Protein AF-A0A705SQK3-F1 (afdb_monomer)

Mean predicted aligned error: 8.46 Å

Nearest PDB structures (foldseek):
  5xar-assembly2_D  TM=9.536E-01  e=1.729E-09  Klebsiella pneumoniae
  5xar-assembly1_B  TM=9.898E-01  e=3.604E-09  Klebsiella pneumoniae
  5xas-assembly1_B  TM=9.940E-01  e=7.065E-09  Klebsiella pneumoniae
  5xar-assembly1_A  TM=9.905E-01  e=6.646E-09  Klebsiella pneumoniae
  5a1s-assembly2_B  TM=9.792E-01  e=5.531E-09  Salmonella enterica

Sequence (94 aa):
MTNMTQASATEKKGASDLLRFKIFGMPLPLYAFALITLLLSHFYNAIPTDLVGGFALMFVMGAIFGEIGKRLPIFNKYIGGAPVMIFLVAAYFV

Structure (mmCIF, N/CA/C/O backbone):
data_AF-A0A705SQK3-F1
#
_entry.id   AF-A0A705SQK3-F1
#
loop_
_atom_site.group_PDB
_atom_site.id
_atom_site.type_symbol
_atom_site.label_atom_id
_atom_site.label_alt_id
_atom_site.label_comp_id
_atom_site.label_asym_id
_atom_site.label_entity_id
_atom_site.label_seq_id
_atom_site.pdbx_PDB_ins_code
_atom_site.Cartn_x
_atom_site.Cartn_y
_atom_site.Cartn_z
_atom_site.occupancy
_atom_site.B_iso_or_equiv
_atom_site.auth_seq_id
_atom_site.auth_comp_id
_atom_site.auth_asym_id
_atom_site.auth_atom_id
_atom_site.pdbx_PDB_model_num
ATOM 1 N N . MET A 1 1 ? -39.281 -44.790 -10.108 1.00 41.53 1 MET A N 1
ATOM 2 C CA . MET A 1 1 ? -38.039 -44.488 -10.845 1.00 41.53 1 MET A CA 1
ATOM 3 C C . MET A 1 1 ? -37.417 -43.264 -10.207 1.00 41.53 1 MET A C 1
ATOM 5 O O . MET A 1 1 ? -38.015 -42.198 -10.200 1.00 41.53 1 MET A O 1
ATOM 9 N N . THR A 1 2 ? -36.296 -43.498 -9.542 1.00 60.88 2 THR A N 1
ATOM 10 C CA . THR A 1 2 ? -35.404 -42.524 -8.916 1.00 60.88 2 THR A CA 1
ATOM 11 C C . THR A 1 2 ? -34.948 -41.477 -9.924 1.00 60.88 2 THR A C 1
ATOM 13 O O . THR A 1 2 ? -34.381 -41.862 -10.938 1.00 60.88 2 THR A O 1
ATOM 16 N N . ASN A 1 3 ? -35.093 -40.190 -9.613 1.00 52.69 3 ASN A N 1
ATOM 17 C CA . ASN A 1 3 ? -34.175 -39.191 -10.147 1.00 52.69 3 ASN A CA 1
ATOM 18 C C . ASN A 1 3 ? -33.553 -38.428 -8.986 1.00 52.69 3 ASN A C 1
ATOM 20 O O . ASN A 1 3 ? -34.135 -37.535 -8.375 1.00 52.69 3 ASN A O 1
ATOM 24 N N . MET A 1 4 ? -32.347 -38.895 -8.677 1.00 60.56 4 MET A N 1
ATOM 25 C CA . MET A 1 4 ? -31.323 -38.187 -7.942 1.00 60.56 4 MET A CA 1
ATOM 26 C C . MET A 1 4 ? -31.048 -36.863 -8.655 1.00 60.56 4 MET A C 1
ATOM 28 O O . 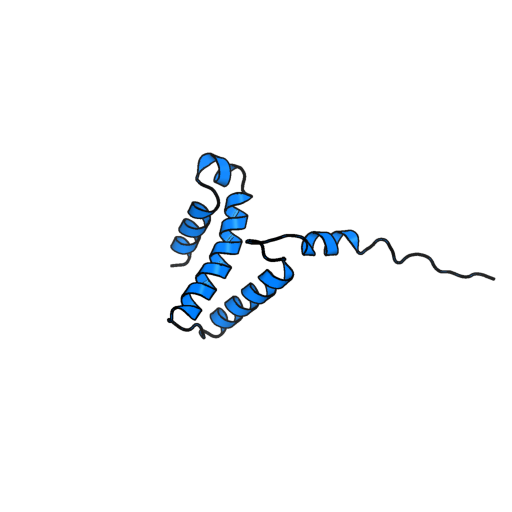MET A 1 4 ? -30.566 -36.849 -9.784 1.00 60.56 4 MET A O 1
ATOM 32 N N . THR A 1 5 ? -31.306 -35.745 -7.990 1.00 59.91 5 THR A N 1
ATOM 33 C CA . THR A 1 5 ? -30.542 -34.513 -8.225 1.00 59.91 5 THR A CA 1
ATOM 34 C C . THR A 1 5 ? -30.474 -33.745 -6.911 1.00 59.91 5 THR A C 1
ATOM 36 O O . THR A 1 5 ? -31.042 -32.671 -6.739 1.00 59.91 5 THR A O 1
ATOM 39 N N . GLN A 1 6 ? -29.822 -34.365 -5.926 1.00 55.78 6 GLN A N 1
ATOM 40 C CA . GLN A 1 6 ? -29.334 -33.638 -4.766 1.00 55.78 6 GLN A CA 1
ATOM 41 C C . GLN A 1 6 ? -28.134 -32.771 -5.166 1.00 55.78 6 GLN A C 1
ATOM 43 O O . GLN A 1 6 ? -27.275 -33.190 -5.934 1.00 55.78 6 GLN A O 1
ATOM 48 N N . ALA A 1 7 ? -28.085 -31.606 -4.521 1.00 53.09 7 ALA A N 1
ATOM 49 C CA . ALA A 1 7 ? -26.878 -30.970 -4.002 1.00 53.09 7 ALA A CA 1
ATOM 50 C C . ALA A 1 7 ? -25.852 -30.423 -5.011 1.00 53.09 7 ALA A C 1
ATOM 52 O O . ALA A 1 7 ? -24.818 -31.022 -5.269 1.00 53.09 7 ALA A O 1
ATOM 53 N N . SER A 1 8 ? -26.061 -29.176 -5.446 1.00 47.62 8 SER A N 1
ATOM 54 C CA . SER A 1 8 ? -24.951 -28.288 -5.835 1.00 47.62 8 SER A CA 1
ATOM 55 C C . SER A 1 8 ? -25.313 -26.807 -5.629 1.00 47.62 8 SER A C 1
ATOM 57 O O . SER A 1 8 ? -25.270 -26.005 -6.561 1.00 47.62 8 SER A O 1
ATOM 59 N N . ALA A 1 9 ? -25.709 -26.416 -4.414 1.00 54.75 9 ALA A N 1
ATOM 60 C CA . ALA A 1 9 ? -25.988 -25.006 -4.096 1.00 54.75 9 ALA A CA 1
ATOM 61 C C . ALA A 1 9 ? -25.312 -24.485 -2.813 1.00 54.75 9 ALA A C 1
ATOM 63 O O . ALA A 1 9 ? -25.462 -23.308 -2.494 1.00 54.75 9 ALA A O 1
ATOM 64 N N . THR A 1 10 ? -24.534 -25.304 -2.094 1.00 52.38 10 THR A N 1
ATOM 65 C CA . THR A 1 10 ? -24.083 -24.943 -0.733 1.00 52.38 10 THR A CA 1
ATOM 66 C C . THR A 1 10 ? -22.589 -24.594 -0.615 1.00 52.38 10 THR A C 1
ATOM 68 O O . THR A 1 10 ? -22.200 -23.983 0.372 1.00 52.38 10 THR A O 1
ATOM 71 N N . GLU A 1 11 ? -21.741 -24.836 -1.622 1.00 53.25 11 GLU A N 1
ATOM 72 C CA . GLU A 1 11 ? -20.284 -24.600 -1.481 1.00 53.25 11 GLU A CA 1
ATOM 73 C C . GLU A 1 11 ? -19.775 -23.195 -1.871 1.00 53.25 11 GLU A C 1
ATOM 75 O O . GLU A 1 11 ? -18.664 -22.816 -1.512 1.00 53.25 11 GLU A O 1
ATOM 80 N N . LYS A 1 12 ? -20.559 -22.358 -2.567 1.00 52.91 12 LYS A N 1
ATOM 81 C CA . LYS A 1 12 ? -20.030 -21.106 -3.159 1.00 52.91 12 LYS A CA 1
ATOM 82 C C . LYS A 1 12 ? -20.035 -19.859 -2.268 1.00 52.91 12 LYS A C 1
ATOM 84 O O . LYS A 1 12 ? -19.534 -18.833 -2.713 1.00 52.91 12 LYS A O 1
ATOM 89 N N . LYS A 1 13 ? -20.561 -19.905 -1.039 1.00 54.44 13 LYS A N 1
ATOM 90 C CA . LYS A 1 13 ? -20.747 -18.691 -0.213 1.00 54.44 13 LYS A CA 1
ATOM 91 C C . LYS A 1 13 ? -19.426 -18.099 0.312 1.00 54.44 13 LYS A C 1
ATOM 93 O O . LYS A 1 13 ? -19.245 -16.887 0.280 1.00 54.44 13 LYS A O 1
ATOM 98 N N . GLY A 1 14 ? -18.481 -18.948 0.727 1.00 60.69 14 GLY A N 1
ATOM 99 C CA . GLY A 1 14 ? -17.215 -18.507 1.334 1.00 60.69 14 GLY A CA 1
ATOM 100 C C . GLY A 1 14 ? -16.214 -17.914 0.337 1.00 60.69 14 GLY A C 1
ATOM 101 O O . GLY A 1 14 ? -15.666 -16.839 0.570 1.00 60.69 14 GLY A O 1
ATOM 102 N N . ALA A 1 15 ? -16.019 -18.566 -0.816 1.00 64.50 15 ALA A N 1
ATOM 103 C CA . ALA A 1 15 ? -15.112 -18.069 -1.853 1.00 64.50 15 ALA A CA 1
ATOM 104 C C . ALA A 1 15 ? -15.595 -16.732 -2.443 1.00 64.50 15 ALA A C 1
ATOM 106 O O . ALA A 1 15 ? -14.792 -15.829 -2.672 1.00 64.50 15 ALA A O 1
ATOM 107 N N . SER A 1 16 ? -16.911 -16.566 -2.631 1.00 70.06 16 SER A N 1
ATOM 108 C CA . SER A 1 16 ? -17.486 -15.312 -3.133 1.00 70.06 16 SER A CA 1
ATOM 109 C C . SER A 1 16 ? -17.324 -14.132 -2.178 1.00 70.06 16 SER A C 1
ATOM 111 O O . SER A 1 16 ? -17.194 -13.002 -2.644 1.00 70.06 16 SER A O 1
ATOM 113 N N . ASP A 1 17 ? -17.307 -14.368 -0.865 1.00 73.88 17 ASP A N 1
ATOM 114 C CA . ASP A 1 17 ? -17.134 -13.291 0.115 1.00 73.88 17 ASP A CA 1
ATOM 115 C C . ASP A 1 17 ? -15.676 -12.827 0.214 1.00 73.88 17 ASP A C 1
ATOM 117 O O . ASP A 1 17 ? -15.422 -11.626 0.308 1.00 73.88 17 ASP A O 1
ATOM 121 N N . LEU A 1 18 ? -14.705 -13.736 0.071 1.00 72.25 18 LEU A N 1
ATOM 122 C CA . LEU A 1 18 ? -13.289 -13.359 -0.042 1.00 72.25 18 LEU A CA 1
ATOM 123 C C . LEU A 1 18 ? -13.014 -12.554 -1.320 1.00 72.25 18 LEU A C 1
ATOM 125 O O . LEU A 1 18 ? -12.238 -11.602 -1.300 1.00 72.25 18 LEU A O 1
ATOM 129 N N . LEU A 1 19 ? -13.705 -12.873 -2.417 1.00 74.56 19 LEU A N 1
ATOM 130 C CA . LEU A 1 19 ? -13.627 -12.126 -3.679 1.00 74.56 19 LEU A CA 1
ATOM 131 C C . LEU A 1 19 ? -14.177 -10.691 -3.567 1.00 74.56 19 LEU A C 1
ATOM 133 O O . LEU A 1 19 ? -13.794 -9.823 -4.353 1.00 74.56 19 LEU A O 1
ATOM 137 N N . ARG A 1 20 ? -15.054 -10.422 -2.589 1.00 78.62 20 ARG A N 1
ATOM 138 C CA . ARG A 1 20 ? -15.586 -9.078 -2.299 1.00 78.62 20 ARG A CA 1
ATOM 139 C C . ARG A 1 20 ? -14.664 -8.246 -1.418 1.00 78.62 20 ARG A C 1
ATOM 141 O O . ARG A 1 20 ? -14.854 -7.031 -1.332 1.00 78.62 20 ARG A O 1
ATOM 148 N N . PHE A 1 21 ? -13.691 -8.877 -0.763 1.00 86.38 21 PHE A N 1
ATOM 149 C CA . PHE A 1 21 ? -12.710 -8.172 0.041 1.00 86.38 21 PHE A CA 1
ATOM 150 C C . PHE A 1 21 ? -11.905 -7.212 -0.832 1.00 86.38 21 PHE A C 1
ATOM 152 O O . PHE A 1 21 ? -11.499 -7.553 -1.946 1.00 86.38 21 PHE A O 1
ATOM 159 N N . LYS A 1 22 ? -11.688 -5.998 -0.323 1.00 88.94 22 LYS A N 1
ATOM 160 C CA . LYS A 1 22 ? -10.956 -4.955 -1.034 1.00 88.94 22 LYS A CA 1
ATOM 161 C C . LYS A 1 22 ? -9.687 -4.597 -0.287 1.00 88.94 22 LYS A C 1
ATOM 163 O O . LYS A 1 22 ? -9.735 -4.334 0.911 1.00 88.94 22 LYS A O 1
ATOM 168 N N . ILE A 1 23 ? -8.589 -4.522 -1.025 1.00 90.94 23 ILE A N 1
ATOM 169 C CA . ILE A 1 23 ? -7.306 -4.004 -0.556 1.00 90.94 23 ILE A CA 1
ATOM 170 C C . ILE A 1 23 ? -7.058 -2.728 -1.347 1.00 90.94 23 ILE A C 1
ATOM 172 O O . ILE A 1 23 ? -7.016 -2.758 -2.575 1.00 90.94 23 ILE A O 1
ATOM 176 N N . PHE A 1 24 ? -6.975 -1.593 -0.651 1.00 90.19 24 PHE A N 1
ATOM 177 C CA . PHE A 1 24 ? -6.791 -0.282 -1.287 1.00 90.19 24 PHE A CA 1
ATOM 178 C C . PHE A 1 24 ? -7.833 0.018 -2.391 1.00 90.19 24 PHE A C 1
ATOM 180 O O . PHE A 1 24 ? -7.522 0.508 -3.470 1.00 90.19 24 PHE A O 1
ATOM 187 N N . GLY A 1 25 ? -9.099 -0.345 -2.149 1.00 87.62 25 GLY A N 1
ATOM 188 C CA . GLY A 1 25 ? -10.197 -0.161 -3.110 1.00 87.62 25 GLY A CA 1
ATOM 189 C C . GLY A 1 25 ? -10.239 -1.177 -4.261 1.00 87.62 25 GLY A C 1
ATOM 190 O O . GLY A 1 25 ? -11.277 -1.285 -4.918 1.00 87.62 25 GLY A O 1
ATOM 191 N N . MET A 1 26 ? -9.185 -1.973 -4.457 1.00 90.88 26 MET A N 1
ATOM 192 C CA . MET A 1 26 ? -9.124 -3.031 -5.467 1.00 90.88 26 MET A CA 1
ATOM 193 C C . MET A 1 26 ? -9.722 -4.341 -4.938 1.00 90.88 26 MET A C 1
ATOM 195 O O . MET A 1 26 ? -9.426 -4.715 -3.801 1.00 90.88 26 MET A O 1
ATOM 199 N N . PRO A 1 27 ? -10.525 -5.073 -5.734 1.00 93.50 27 PRO A N 1
ATOM 200 C CA . PRO A 1 27 ? -10.951 -6.428 -5.391 1.00 93.50 27 PRO A CA 1
ATOM 201 C C . PRO A 1 27 ? -9.750 -7.352 -5.181 1.00 93.50 27 PRO A C 1
ATOM 203 O O . PRO A 1 27 ? -8.740 -7.227 -5.878 1.00 93.50 27 PRO A O 1
ATOM 206 N N . LEU A 1 28 ? -9.881 -8.320 -4.275 1.00 92.38 28 LEU A N 1
ATOM 207 C CA . LEU A 1 28 ? -8.796 -9.236 -3.923 1.00 92.38 28 LEU A CA 1
ATOM 208 C C . LEU A 1 28 ? -8.128 -9.932 -5.133 1.00 92.38 28 LEU A C 1
ATOM 210 O O . LEU A 1 28 ? -6.901 -9.978 -5.148 1.00 92.38 28 LEU A O 1
ATOM 214 N N . PRO A 1 29 ? -8.849 -10.393 -6.181 1.00 92.31 29 PRO A N 1
ATOM 215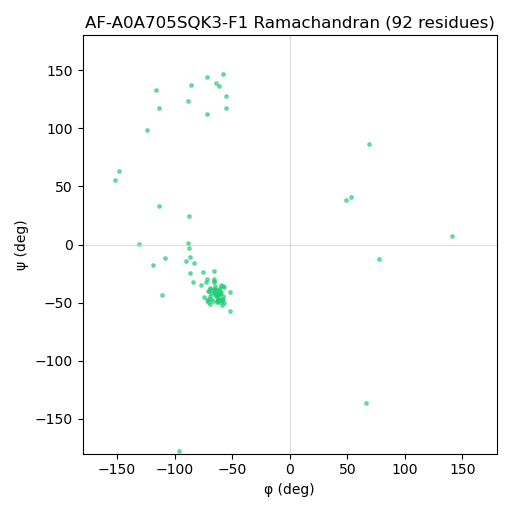 C CA . PRO A 1 29 ? -8.212 -10.958 -7.379 1.00 92.31 29 PRO A CA 1
ATOM 216 C C . PRO A 1 29 ? -7.315 -9.979 -8.133 1.00 92.31 29 PRO A C 1
ATOM 218 O O . PRO A 1 29 ? -6.254 -10.359 -8.619 1.00 92.31 29 PRO A O 1
ATOM 221 N N . LEU A 1 30 ? -7.736 -8.716 -8.223 1.00 93.81 30 LEU A N 1
ATOM 222 C CA . LEU A 1 30 ? -6.973 -7.683 -8.918 1.00 93.81 30 LEU A CA 1
ATOM 223 C C . LEU A 1 30 ? -5.709 -7.332 -8.130 1.00 93.81 30 LEU A C 1
ATOM 225 O O . LEU A 1 30 ? -4.636 -7.188 -8.709 1.00 93.81 30 LEU A O 1
ATOM 229 N N . TYR A 1 31 ? -5.827 -7.262 -6.802 1.00 95.69 31 TYR A N 1
ATOM 230 C CA . TYR A 1 31 ? -4.665 -7.086 -5.939 1.00 95.69 31 TYR A CA 1
ATOM 231 C C . TYR A 1 31 ? -3.704 -8.281 -6.027 1.00 95.69 31 TYR A C 1
ATOM 233 O O . TYR A 1 31 ? -2.497 -8.088 -6.128 1.00 95.69 31 TYR A O 1
ATOM 241 N N . ALA A 1 32 ? -4.228 -9.511 -6.044 1.00 95.44 32 ALA A N 1
ATOM 242 C CA . ALA A 1 32 ? -3.417 -10.718 -6.173 1.00 95.44 32 ALA A CA 1
ATOM 243 C C . ALA A 1 32 ? -2.616 -10.731 -7.481 1.00 95.44 32 ALA A C 1
ATOM 245 O O . ALA A 1 32 ? -1.438 -11.076 -7.461 1.00 95.44 32 ALA A O 1
ATOM 246 N N . PHE A 1 33 ? -3.214 -10.294 -8.594 1.00 96.69 33 PHE A N 1
ATOM 247 C CA . PHE A 1 33 ? -2.494 -10.118 -9.855 1.00 96.69 33 PHE A CA 1
ATOM 248 C C . PHE A 1 33 ? -1.308 -9.153 -9.703 1.00 96.69 33 PHE A C 1
ATOM 250 O O . PHE A 1 33 ? -0.183 -9.517 -10.036 1.00 96.69 33 PHE A O 1
ATOM 257 N N . ALA A 1 34 ? -1.528 -7.970 -9.121 1.00 96.44 34 ALA A N 1
ATOM 258 C CA . ALA A 1 34 ? -0.466 -6.985 -8.908 1.00 96.44 34 ALA A CA 1
ATOM 259 C C . ALA A 1 34 ? 0.640 -7.493 -7.961 1.00 96.44 34 ALA A C 1
ATOM 261 O O . ALA A 1 34 ? 1.826 -7.269 -8.210 1.00 96.44 34 ALA A O 1
ATOM 262 N N . LEU A 1 35 ? 0.264 -8.217 -6.902 1.00 97.25 35 LEU A N 1
ATOM 263 C CA . LEU A 1 35 ? 1.205 -8.833 -5.968 1.00 97.25 35 LEU A CA 1
ATOM 264 C C . LEU A 1 35 ? 2.063 -9.902 -6.651 1.00 97.25 35 LEU A C 1
ATOM 266 O O . LEU A 1 35 ? 3.275 -9.926 -6.456 1.00 97.25 35 LEU A O 1
ATOM 270 N N . ILE A 1 36 ? 1.457 -10.756 -7.479 1.00 97.75 36 ILE A N 1
ATOM 271 C CA . ILE A 1 36 ? 2.177 -11.766 -8.262 1.00 97.75 36 ILE A CA 1
ATOM 272 C C . ILE A 1 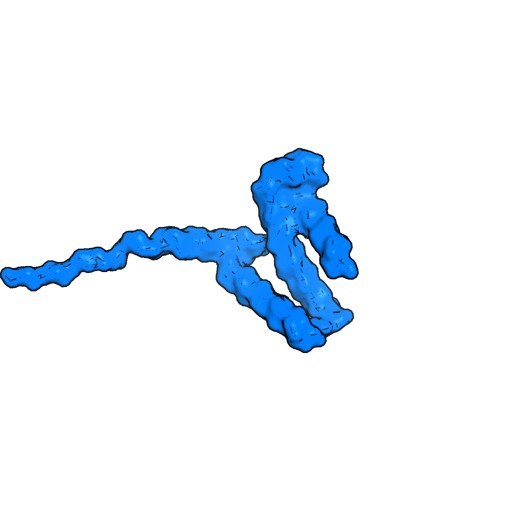36 ? 3.169 -11.084 -9.208 1.00 97.75 36 ILE A C 1
ATOM 274 O O . ILE A 1 36 ? 4.333 -11.471 -9.234 1.00 97.75 36 ILE A O 1
ATOM 278 N N . THR A 1 37 ? 2.758 -10.037 -9.930 1.00 96.94 37 THR A N 1
ATOM 279 C CA . THR A 1 37 ? 3.664 -9.277 -10.806 1.00 96.94 37 THR A CA 1
ATOM 280 C C . THR A 1 37 ? 4.857 -8.704 -10.039 1.00 96.94 37 THR A C 1
ATOM 282 O O . THR A 1 37 ? 5.991 -8.834 -10.502 1.00 96.94 37 THR A O 1
ATOM 285 N N . LEU A 1 38 ? 4.633 -8.128 -8.851 1.00 96.75 38 LEU A N 1
ATOM 286 C CA . LEU A 1 38 ? 5.716 -7.617 -8.007 1.00 96.75 38 LEU A CA 1
ATOM 287 C C . LEU A 1 38 ? 6.653 -8.741 -7.537 1.00 96.75 38 LEU A C 1
ATOM 289 O O . LEU A 1 38 ? 7.870 -8.585 -7.599 1.00 96.75 38 LEU A O 1
ATOM 293 N N . LEU A 1 39 ? 6.103 -9.878 -7.101 1.00 96.94 39 LEU A N 1
ATOM 294 C CA . LEU A 1 39 ? 6.890 -11.029 -6.655 1.00 96.94 39 LEU A CA 1
ATOM 295 C C . LEU A 1 39 ? 7.738 -11.608 -7.789 1.00 96.94 39 LEU A C 1
ATOM 297 O O . LEU A 1 39 ? 8.918 -11.873 -7.579 1.00 96.94 39 LEU A O 1
ATOM 301 N N . LEU A 1 40 ? 7.181 -11.754 -8.996 1.00 97.75 40 LEU A N 1
ATOM 302 C CA . LEU A 1 40 ? 7.964 -12.152 -10.168 1.00 97.75 40 LEU A CA 1
ATOM 303 C C . LEU A 1 40 ? 9.088 -11.142 -10.419 1.00 97.75 40 LEU A C 1
ATOM 305 O O . LEU A 1 40 ? 10.245 -11.536 -10.537 1.00 97.75 40 LEU A O 1
ATOM 309 N N . SER A 1 41 ? 8.782 -9.843 -10.433 1.00 96.81 41 SER A N 1
ATOM 310 C CA . SER A 1 41 ? 9.803 -8.808 -10.619 1.00 96.81 41 SER A CA 1
ATOM 311 C C . SER A 1 41 ? 10.922 -8.890 -9.572 1.00 96.81 41 SER A C 1
ATOM 313 O O . SER A 1 41 ? 12.080 -8.656 -9.915 1.00 96.81 41 SER A O 1
ATOM 315 N N . HIS A 1 42 ? 10.591 -9.231 -8.324 1.00 95.88 42 HIS A N 1
ATOM 316 C CA . HIS A 1 42 ? 11.553 -9.417 -7.240 1.00 95.88 42 HIS A CA 1
ATOM 317 C C . HIS A 1 42 ? 12.418 -10.669 -7.447 1.00 95.88 42 HIS A C 1
ATOM 319 O O . HIS A 1 42 ? 13.640 -10.566 -7.438 1.00 95.88 42 HIS A O 1
ATOM 325 N N . PHE A 1 43 ? 11.818 -11.836 -7.709 1.00 96.94 43 PHE A N 1
ATOM 326 C CA . PHE A 1 43 ? 12.568 -13.087 -7.896 1.00 96.94 43 PHE A CA 1
ATOM 327 C C . PHE A 1 43 ? 13.463 -13.083 -9.142 1.00 96.94 43 PHE A C 1
ATOM 329 O O . PHE A 1 43 ? 14.531 -13.693 -9.129 1.00 96.94 43 PHE A O 1
ATOM 336 N N . TYR A 1 44 ? 13.054 -12.387 -10.205 1.00 96.94 44 TYR A N 1
ATOM 337 C CA . TYR A 1 44 ? 13.850 -12.234 -11.425 1.00 96.94 44 TYR A CA 1
ATOM 338 C C . TYR A 1 44 ? 14.803 -11.027 -11.392 1.00 96.94 44 TYR A C 1
ATOM 340 O O . TYR A 1 44 ? 15.497 -10.794 -12.379 1.00 96.94 44 TYR A O 1
ATOM 348 N N . ASN A 1 45 ? 14.854 -10.259 -10.291 1.00 94.56 45 ASN A N 1
ATOM 349 C CA . ASN A 1 45 ? 15.640 -9.020 -10.168 1.00 94.56 45 ASN A CA 1
ATOM 350 C C . ASN A 1 45 ? 15.433 -8.045 -11.346 1.00 94.56 45 ASN A C 1
ATOM 352 O O . ASN A 1 45 ? 16.366 -7.402 -11.820 1.00 94.56 45 ASN A O 1
ATOM 356 N N . ALA A 1 46 ? 14.194 -7.950 -11.829 1.00 94.62 46 ALA A N 1
ATOM 357 C CA . ALA A 1 46 ? 13.838 -7.269 -13.072 1.00 94.62 46 ALA A CA 1
ATOM 358 C C . ALA A 1 46 ? 12.969 -6.022 -12.836 1.00 94.62 46 ALA A C 1
ATOM 360 O O . ALA A 1 46 ? 12.092 -5.719 -13.644 1.00 94.62 46 ALA A O 1
ATOM 361 N N . ILE A 1 47 ? 13.172 -5.317 -11.715 1.00 93.31 47 ILE A N 1
ATOM 362 C CA . ILE A 1 47 ? 12.426 -4.088 -11.418 1.00 93.31 47 ILE A CA 1
ATOM 363 C C . ILE A 1 47 ? 13.136 -2.858 -12.016 1.00 93.31 47 ILE A C 1
ATOM 365 O O . ILE A 1 47 ? 14.308 -2.626 -11.709 1.00 93.31 47 ILE A O 1
ATOM 369 N N . PRO A 1 48 ? 12.468 -2.051 -12.861 1.00 93.75 48 PRO A N 1
ATOM 370 C CA . PRO A 1 48 ? 13.024 -0.786 -13.332 1.00 93.75 48 PRO A CA 1
ATOM 371 C C . PRO A 1 48 ? 13.220 0.197 -12.173 1.00 93.75 48 PRO A C 1
ATOM 373 O O . PRO A 1 48 ? 12.346 0.343 -11.320 1.00 93.75 48 PRO A O 1
ATOM 376 N N . THR A 1 49 ? 14.337 0.921 -12.157 1.00 95.56 49 THR A N 1
ATOM 377 C CA . THR A 1 49 ? 14.628 1.972 -11.162 1.00 95.56 49 THR A CA 1
ATOM 378 C C . THR A 1 49 ? 14.080 3.343 -11.566 1.00 95.56 49 THR A C 1
ATOM 380 O O . THR A 1 49 ? 14.584 4.385 -11.148 1.00 95.56 49 THR A O 1
ATOM 383 N N . ASP A 1 50 ? 13.042 3.349 -12.397 1.00 96.38 5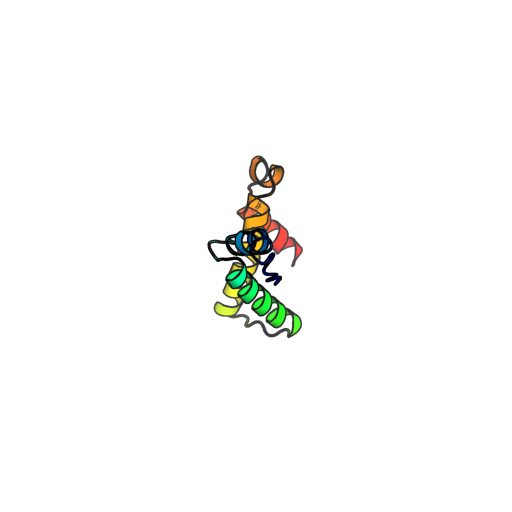0 ASP A N 1
ATOM 384 C CA . ASP A 1 50 ? 12.337 4.545 -12.829 1.00 96.38 50 ASP A CA 1
ATOM 385 C C . ASP A 1 50 ? 11.082 4.799 -11.975 1.00 96.38 50 ASP A C 1
ATOM 387 O O . ASP A 1 50 ? 10.769 4.081 -11.021 1.00 96.38 50 ASP A O 1
ATOM 391 N N . LEU A 1 51 ? 10.342 5.852 -12.328 1.00 97.38 51 LEU A N 1
ATOM 392 C CA . LEU A 1 51 ? 9.092 6.202 -11.656 1.00 97.38 51 LEU A CA 1
ATOM 393 C C . LEU A 1 51 ? 8.063 5.065 -11.709 1.00 97.38 51 LEU A C 1
ATOM 395 O O . LEU A 1 51 ? 7.320 4.884 -10.749 1.00 97.38 51 LEU A O 1
ATOM 399 N N . VAL A 1 52 ? 8.005 4.298 -12.801 1.00 96.69 52 VAL A N 1
ATOM 400 C CA . VAL A 1 52 ? 6.993 3.250 -12.985 1.00 96.69 52 VAL A CA 1
ATOM 401 C C . VAL A 1 52 ? 7.278 2.077 -12.054 1.00 96.69 52 VAL A C 1
ATOM 403 O O . VAL A 1 52 ? 6.379 1.655 -11.323 1.00 96.69 52 VAL A O 1
ATOM 406 N N . GLY A 1 53 ? 8.519 1.588 -12.027 1.00 96.00 53 GLY A N 1
ATOM 407 C CA . GLY A 1 53 ? 8.923 0.512 -11.121 1.00 96.00 53 GLY A CA 1
ATOM 408 C C . GLY A 1 53 ? 8.835 0.929 -9.652 1.00 96.00 53 GLY A C 1
ATOM 409 O O . GLY A 1 53 ? 8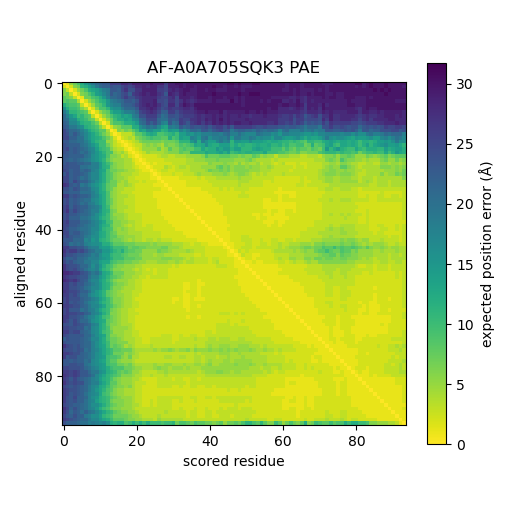.282 0.191 -8.831 1.00 96.00 53 GLY A O 1
ATOM 410 N N . GLY A 1 54 ? 9.272 2.153 -9.337 1.00 96.25 54 GLY A N 1
ATOM 411 C CA . GLY A 1 54 ? 9.159 2.724 -7.996 1.00 96.25 54 GLY A CA 1
ATOM 412 C C . GLY A 1 54 ? 7.709 2.798 -7.511 1.00 96.25 54 GLY A C 1
ATOM 413 O O . GLY A 1 54 ? 7.385 2.270 -6.445 1.00 96.25 54 GLY A O 1
ATOM 414 N N . PHE A 1 55 ? 6.807 3.383 -8.307 1.00 97.12 55 PHE A N 1
ATOM 415 C CA . PHE A 1 55 ? 5.393 3.466 -7.939 1.00 97.12 55 PHE A CA 1
ATOM 416 C C . PHE A 1 55 ? 4.723 2.095 -7.871 1.00 97.12 55 PHE A C 1
ATOM 418 O O . PHE A 1 55 ? 3.927 1.876 -6.961 1.00 97.12 55 PHE A O 1
ATOM 425 N N . ALA A 1 56 ? 5.041 1.162 -8.772 1.00 96.12 56 ALA A N 1
ATOM 426 C CA . ALA A 1 56 ? 4.475 -0.186 -8.732 1.00 96.12 56 ALA A CA 1
ATOM 427 C C . ALA A 1 56 ? 4.779 -0.886 -7.397 1.00 96.12 56 ALA A C 1
ATOM 429 O O . ALA A 1 56 ? 3.865 -1.403 -6.747 1.00 96.12 56 ALA A O 1
ATOM 430 N N . LEU A 1 57 ? 6.036 -0.832 -6.943 1.00 96.38 57 LEU A N 1
ATOM 431 C CA . LEU A 1 57 ? 6.433 -1.376 -5.645 1.00 96.38 57 LEU A CA 1
ATOM 432 C C . LEU A 1 57 ? 5.723 -0.649 -4.499 1.00 96.38 57 LEU A C 1
ATOM 434 O O . LEU A 1 57 ? 5.112 -1.299 -3.647 1.00 96.38 57 LEU A O 1
ATOM 438 N N . MET A 1 58 ? 5.753 0.688 -4.495 1.00 96.31 58 MET A N 1
ATOM 439 C CA . MET A 1 58 ? 5.144 1.501 -3.436 1.00 96.31 58 MET A CA 1
ATOM 440 C C . MET A 1 58 ? 3.633 1.274 -3.313 1.00 96.31 58 MET A C 1
ATOM 442 O O . MET A 1 58 ? 3.129 1.140 -2.198 1.00 96.31 58 MET A O 1
ATOM 446 N N . PHE A 1 59 ? 2.903 1.188 -4.429 1.00 96.25 59 PHE A N 1
ATOM 447 C CA . PHE A 1 59 ? 1.459 0.954 -4.419 1.00 96.25 59 PHE A CA 1
ATOM 448 C C . PHE A 1 59 ? 1.114 -0.436 -3.894 1.00 96.25 59 PHE A C 1
ATOM 450 O O . PHE A 1 59 ? 0.252 -0.558 -3.024 1.00 96.25 59 PHE A O 1
ATOM 457 N N . VAL A 1 60 ? 1.774 -1.484 -4.392 1.00 96.81 60 VAL A N 1
ATOM 458 C CA . VAL A 1 60 ? 1.440 -2.866 -4.015 1.00 96.81 60 VAL A CA 1
ATOM 459 C C . VAL A 1 60 ? 1.814 -3.148 -2.559 1.00 96.81 60 VAL A C 1
ATOM 461 O O . VAL A 1 60 ? 0.995 -3.713 -1.825 1.00 96.81 60 VAL A O 1
ATOM 464 N N . MET A 1 61 ? 2.998 -2.712 -2.120 1.00 96.81 61 MET A N 1
ATOM 465 C CA . MET A 1 61 ? 3.452 -2.856 -0.730 1.00 96.81 61 MET A CA 1
ATOM 466 C C . MET A 1 61 ? 2.632 -1.979 0.220 1.00 96.81 61 MET A C 1
ATOM 468 O O . MET A 1 61 ? 2.132 -2.453 1.242 1.00 96.81 61 MET A O 1
ATOM 472 N N . GLY A 1 62 ? 2.427 -0.709 -0.131 1.00 96.88 62 GLY A N 1
ATOM 473 C CA . GLY A 1 62 ? 1.642 0.217 0.680 1.00 96.88 62 GLY A CA 1
ATOM 474 C C . GLY A 1 62 ? 0.197 -0.248 0.861 1.00 96.88 62 GLY A C 1
ATOM 475 O O . GLY A 1 62 ? -0.358 -0.138 1.954 1.00 96.88 62 GLY A O 1
ATOM 476 N N . ALA A 1 63 ? -0.402 -0.837 -0.174 1.00 96.31 63 ALA A N 1
ATOM 477 C CA . ALA A 1 63 ? -1.767 -1.342 -0.127 1.00 96.31 63 ALA A CA 1
ATOM 478 C C . ALA A 1 63 ? -1.954 -2.463 0.912 1.00 96.31 63 ALA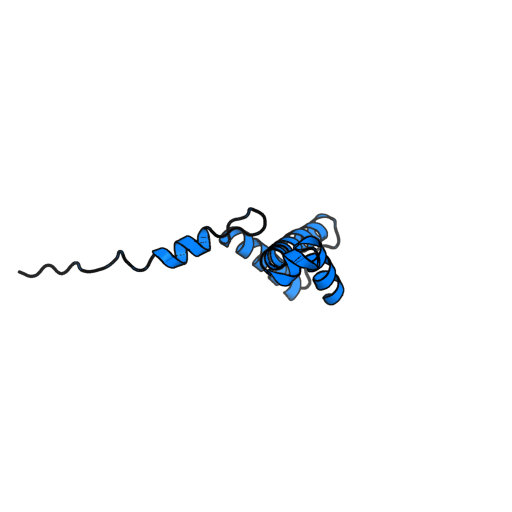 A C 1
ATOM 480 O O . ALA A 1 63 ? -2.887 -2.388 1.716 1.00 96.31 63 ALA A O 1
ATOM 481 N N . ILE A 1 64 ? -1.072 -3.472 0.947 1.00 96.50 64 ILE A N 1
ATOM 482 C CA . ILE A 1 64 ? -1.215 -4.590 1.896 1.00 96.50 64 ILE A CA 1
ATOM 483 C C . ILE A 1 64 ? -0.906 -4.174 3.330 1.00 96.50 64 ILE A C 1
ATOM 485 O O . ILE A 1 64 ? -1.707 -4.439 4.229 1.00 96.50 64 ILE A O 1
ATOM 489 N N . PHE A 1 65 ? 0.202 -3.469 3.559 1.00 97.31 65 PHE A N 1
ATOM 490 C CA . PHE A 1 65 ? 0.584 -3.062 4.913 1.00 97.31 65 PHE A CA 1
ATOM 491 C C . PHE A 1 65 ? -0.316 -1.955 5.456 1.00 97.31 65 PHE A C 1
ATOM 493 O O . PHE A 1 65 ? -0.597 -1.927 6.654 1.00 97.31 65 PHE A O 1
ATOM 500 N N . GLY A 1 66 ? -0.861 -1.102 4.589 1.00 96.88 66 GLY A N 1
ATOM 501 C CA . GLY A 1 66 ? -1.899 -0.153 4.966 1.00 96.88 66 GLY A CA 1
ATOM 502 C C . GLY A 1 66 ? -3.167 -0.859 5.444 1.00 96.88 66 GLY A C 1
ATOM 503 O O . GLY A 1 66 ? -3.715 -0.519 6.496 1.00 96.88 66 GLY A O 1
ATOM 504 N N . GLU A 1 67 ? -3.619 -1.880 4.717 1.00 95.81 67 GLU A N 1
ATOM 505 C CA . GLU A 1 67 ? -4.813 -2.638 5.092 1.00 95.81 67 GLU A CA 1
ATOM 506 C C . GLU A 1 67 ? -4.611 -3.410 6.409 1.00 95.81 67 GLU A C 1
ATOM 508 O O . GLU A 1 67 ? -5.495 -3.403 7.270 1.00 95.81 67 GLU A O 1
ATOM 513 N N . ILE A 1 68 ? -3.425 -3.990 6.619 1.00 96.19 68 ILE A N 1
ATOM 514 C CA . ILE A 1 68 ? -3.039 -4.631 7.887 1.00 96.19 68 ILE A CA 1
ATOM 515 C C . ILE A 1 68 ? -3.011 -3.606 9.030 1.00 96.19 68 ILE A C 1
ATOM 517 O O . ILE A 1 68 ? -3.624 -3.829 10.078 1.00 96.19 68 ILE A O 1
ATOM 521 N N . GLY A 1 69 ? -2.364 -2.456 8.822 1.00 96.38 69 GLY A N 1
ATOM 522 C CA . GLY A 1 69 ? -2.254 -1.389 9.818 1.00 96.38 69 GLY A CA 1
ATOM 523 C C . GLY A 1 69 ? -3.609 -0.838 10.264 1.00 96.38 69 GLY A C 1
ATOM 524 O O . GLY A 1 69 ? -3.792 -0.535 11.441 1.00 96.38 69 GLY A O 1
ATOM 525 N N . LYS A 1 70 ? -4.592 -0.767 9.359 1.00 96.25 70 LYS A N 1
ATOM 526 C CA . LYS A 1 70 ? -5.972 -0.362 9.689 1.00 96.25 70 LYS A CA 1
ATOM 527 C C . LYS A 1 70 ? -6.745 -1.420 10.474 1.00 96.25 70 LYS A C 1
ATOM 529 O O . LYS A 1 70 ? -7.624 -1.071 11.262 1.00 96.25 70 LYS A O 1
ATOM 534 N N . ARG A 1 71 ? -6.472 -2.704 10.230 1.00 95.44 71 ARG A N 1
ATOM 535 C CA . ARG A 1 71 ? -7.236 -3.823 10.806 1.00 95.44 71 ARG A CA 1
ATOM 536 C C . ARG A 1 71 ? -6.739 -4.253 12.177 1.00 95.44 71 ARG A C 1
ATOM 538 O O . ARG A 1 71 ? -7.529 -4.794 12.945 1.00 95.44 71 ARG A O 1
ATOM 545 N N . LEU A 1 72 ? -5.475 -3.994 12.502 1.00 96.50 72 LEU A N 1
ATOM 546 C CA . LEU A 1 72 ? -4.917 -4.280 13.822 1.00 96.50 72 LEU A CA 1
ATOM 547 C C . LEU A 1 72 ? -5.472 -3.299 14.873 1.00 96.50 72 LEU A C 1
ATOM 549 O O . LEU A 1 72 ? -5.127 -2.118 14.829 1.00 96.50 72 LEU A O 1
ATOM 553 N N . PRO A 1 73 ? -6.292 -3.747 15.849 1.00 94.38 73 PRO A N 1
ATOM 554 C CA . PRO A 1 73 ? -7.024 -2.836 16.735 1.00 94.38 73 PRO A CA 1
ATOM 555 C C . PRO A 1 73 ? -6.119 -1.952 17.595 1.00 94.38 73 PRO A C 1
ATOM 557 O O . PRO A 1 73 ? -6.388 -0.764 17.750 1.00 94.38 73 PRO A O 1
ATOM 560 N N . ILE A 1 74 ? -5.040 -2.524 18.138 1.00 96.88 74 ILE A N 1
ATOM 561 C CA . ILE A 1 74 ? -4.091 -1.803 18.998 1.00 96.88 74 ILE A CA 1
ATOM 562 C C . ILE A 1 74 ? -3.291 -0.803 18.158 1.00 96.88 74 ILE A C 1
ATOM 564 O O . ILE A 1 74 ? -3.184 0.370 18.505 1.00 96.88 74 ILE A O 1
ATOM 568 N N . PHE A 1 75 ? -2.788 -1.246 17.006 1.00 96.19 75 PHE A N 1
ATOM 569 C CA . PHE A 1 75 ? -1.963 -0.421 16.129 1.00 96.19 75 PHE A CA 1
ATOM 570 C C . PHE A 1 75 ? -2.750 0.757 15.536 1.00 96.19 75 PHE A C 1
ATOM 572 O O . PHE A 1 75 ? -2.270 1.893 15.497 1.00 96.19 75 PHE A O 1
ATOM 579 N N . ASN A 1 76 ? -3.993 0.505 15.125 1.00 96.19 76 ASN A N 1
ATOM 580 C CA . ASN A 1 76 ? -4.861 1.529 14.563 1.00 96.19 76 ASN A CA 1
ATOM 581 C C . ASN A 1 76 ? -5.304 2.564 15.608 1.00 96.19 76 ASN A C 1
ATOM 583 O O . ASN A 1 76 ? -5.383 3.744 15.290 1.00 96.19 76 A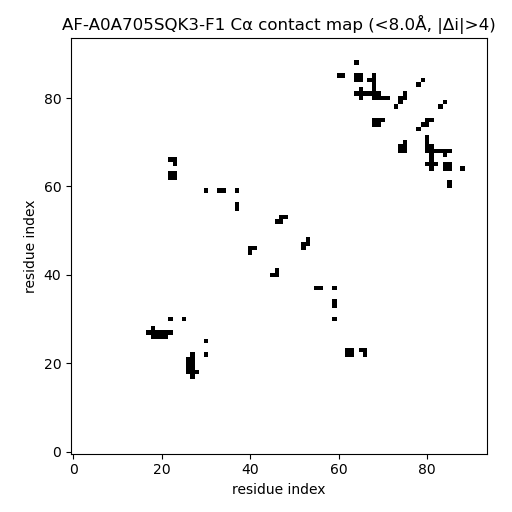SN A O 1
ATOM 587 N N . LYS A 1 77 ? -5.565 2.151 16.857 1.00 96.50 77 LYS A N 1
ATOM 588 C CA . LYS A 1 77 ? -6.044 3.072 17.903 1.00 96.50 77 LYS A CA 1
ATOM 589 C C . LYS A 1 77 ? -4.941 3.850 18.619 1.00 96.50 77 LYS A C 1
ATOM 591 O O . LYS A 1 77 ? -5.206 4.970 19.040 1.00 96.50 77 LYS A O 1
ATOM 596 N N . TYR A 1 78 ? -3.751 3.271 18.785 1.00 96.69 78 TYR A N 1
ATOM 597 C CA . TYR A 1 78 ? -2.729 3.830 19.682 1.00 96.69 78 TYR A CA 1
ATOM 598 C C . TYR A 1 78 ? -1.422 4.239 19.000 1.00 96.69 78 TYR A C 1
ATOM 600 O O . TYR A 1 78 ? -0.655 4.984 19.599 1.00 96.69 78 TYR A O 1
ATOM 608 N N . ILE A 1 7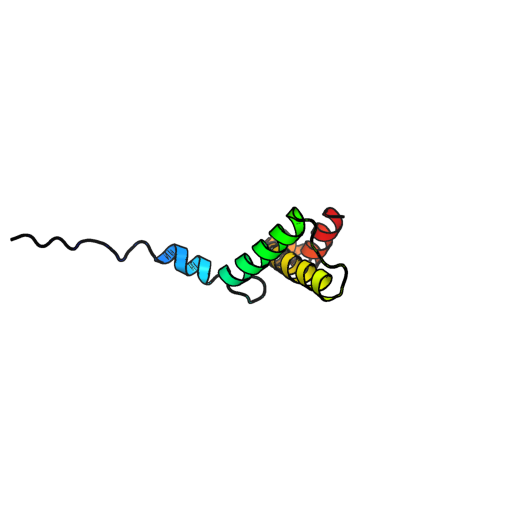9 ? -1.146 3.762 17.783 1.00 95.94 79 ILE A N 1
ATOM 609 C CA . ILE A 1 79 ? 0.153 3.983 17.124 1.00 95.94 79 ILE A CA 1
ATOM 610 C C . ILE A 1 79 ? 0.013 4.916 15.919 1.00 95.94 79 ILE A C 1
ATOM 612 O O . ILE A 1 79 ? 0.814 5.827 15.747 1.00 95.94 79 ILE A O 1
ATOM 616 N N . GLY A 1 80 ? -1.019 4.714 15.096 1.00 94.81 80 GLY A N 1
ATOM 617 C CA . GLY A 1 80 ? -1.274 5.549 13.916 1.00 94.81 80 GLY A CA 1
ATOM 618 C C . GLY A 1 80 ? -1.757 4.789 12.682 1.00 94.81 80 GLY A C 1
ATOM 619 O O . GLY A 1 80 ? -1.875 5.380 11.613 1.00 94.81 80 GLY A O 1
ATOM 620 N N . GLY A 1 81 ? -2.053 3.490 12.804 1.00 96.69 81 GLY A N 1
ATOM 621 C CA . GLY A 1 81 ? -2.748 2.724 11.766 1.00 96.69 81 GLY A CA 1
ATOM 622 C C . GLY A 1 81 ? -1.959 2.543 10.468 1.00 96.69 81 GLY A C 1
ATOM 623 O O . GLY A 1 81 ? -0.777 2.205 10.484 1.00 96.69 81 GLY A O 1
ATOM 624 N N . ALA A 1 82 ? -2.634 2.721 9.328 1.00 96.38 82 ALA A N 1
ATOM 625 C CA . ALA A 1 82 ? -2.088 2.451 7.992 1.00 96.38 82 ALA A CA 1
ATOM 626 C C . ALA A 1 82 ? -0.731 3.132 7.713 1.00 96.38 82 ALA A C 1
ATOM 628 O O . ALA A 1 82 ? 0.216 2.413 7.396 1.00 96.38 82 ALA A O 1
ATOM 629 N N . PRO A 1 83 ? -0.596 4.472 7.822 1.00 97.00 83 PRO A N 1
ATOM 630 C CA . PRO A 1 83 ? 0.633 5.161 7.424 1.00 97.00 83 PRO A CA 1
ATOM 631 C C . PRO A 1 83 ? 1.855 4.707 8.225 1.00 97.00 83 PRO A C 1
ATOM 633 O O . PRO A 1 83 ? 2.913 4.460 7.650 1.00 97.00 83 PRO A O 1
ATOM 636 N N . VAL A 1 84 ? 1.694 4.538 9.542 1.00 97.69 84 VAL A N 1
ATOM 637 C CA . VAL A 1 84 ? 2.794 4.123 10.424 1.00 97.69 84 VAL A CA 1
ATOM 638 C C . VAL A 1 84 ? 3.190 2.671 10.157 1.00 97.69 84 VAL A C 1
ATOM 640 O O . VAL A 1 84 ? 4.377 2.366 10.131 1.00 97.69 84 VAL A O 1
ATOM 643 N N . MET A 1 85 ? 2.225 1.784 9.887 1.00 97.94 85 MET A N 1
ATOM 644 C CA . MET A 1 85 ? 2.520 0.390 9.537 1.00 97.94 85 MET A CA 1
ATOM 645 C C . MET A 1 85 ? 3.336 0.303 8.244 1.00 97.94 85 MET A C 1
ATOM 647 O O . MET A 1 85 ? 4.355 -0.379 8.211 1.00 97.94 85 MET A O 1
ATOM 651 N N . ILE A 1 86 ? 2.914 1.017 7.194 1.00 97.75 86 ILE A N 1
ATOM 652 C CA . ILE A 1 86 ? 3.620 1.026 5.904 1.00 97.75 86 ILE A CA 1
ATOM 653 C C . ILE A 1 86 ? 5.059 1.508 6.093 1.00 97.75 86 ILE A C 1
ATOM 655 O O . ILE A 1 86 ? 5.987 0.860 5.614 1.00 97.75 86 ILE A O 1
ATOM 659 N N . PHE A 1 87 ? 5.244 2.616 6.813 1.00 97.38 87 PHE A N 1
ATOM 660 C CA . PHE A 1 87 ? 6.563 3.191 7.055 1.00 97.38 87 PHE A CA 1
ATOM 661 C C . PHE A 1 87 ? 7.487 2.241 7.829 1.00 97.38 87 PHE A C 1
ATOM 663 O O . PHE A 1 87 ? 8.611 2.004 7.393 1.00 97.38 87 PHE A O 1
ATOM 670 N N . LEU A 1 88 ? 7.020 1.666 8.945 1.00 97.69 88 LEU A N 1
ATOM 671 C CA . LEU A 1 88 ? 7.845 0.781 9.775 1.00 97.69 88 LEU A CA 1
ATOM 672 C C . LEU A 1 88 ? 8.234 -0.505 9.042 1.00 97.69 88 LEU A C 1
ATOM 674 O O . LEU A 1 88 ? 9.377 -0.943 9.146 1.00 97.69 88 LEU A O 1
ATOM 678 N N . VAL A 1 89 ? 7.308 -1.099 8.286 1.00 97.62 89 VAL A N 1
ATOM 679 C CA . VAL A 1 89 ? 7.611 -2.305 7.507 1.00 97.62 89 VAL A CA 1
ATOM 680 C C . VAL A 1 89 ? 8.576 -1.992 6.366 1.00 97.62 89 VAL A C 1
ATOM 682 O O . VAL A 1 89 ? 9.520 -2.746 6.154 1.00 97.62 89 VAL A O 1
ATOM 685 N N . ALA A 1 90 ? 8.390 -0.870 5.665 1.00 96.75 90 ALA A N 1
ATOM 686 C CA . ALA A 1 90 ? 9.319 -0.451 4.619 1.00 96.75 90 ALA A CA 1
ATOM 687 C C . ALA A 1 90 ? 10.733 -0.215 5.176 1.00 96.75 90 ALA A C 1
ATOM 689 O O . ALA A 1 90 ? 11.703 -0.655 4.568 1.00 96.75 90 ALA A O 1
ATOM 690 N N . ALA A 1 91 ? 10.847 0.410 6.352 1.00 97.06 91 ALA A N 1
ATOM 691 C CA . ALA A 1 91 ? 12.127 0.610 7.030 1.00 97.06 91 ALA A CA 1
ATOM 692 C C . ALA A 1 91 ? 12.785 -0.707 7.481 1.00 97.06 91 ALA A C 1
ATOM 694 O O . ALA A 1 91 ? 14.005 -0.776 7.535 1.00 97.06 91 ALA A O 1
ATOM 695 N N . TYR A 1 92 ? 11.999 -1.743 7.787 1.00 97.44 92 TYR A N 1
ATOM 696 C CA . TYR A 1 92 ? 12.510 -3.079 8.116 1.00 97.44 92 TYR A CA 1
ATOM 697 C C . TYR A 1 92 ? 12.996 -3.867 6.885 1.00 97.44 92 TYR A C 1
ATOM 699 O O . TYR A 1 92 ? 13.790 -4.790 7.026 1.00 97.44 92 TYR A O 1
ATOM 707 N N . PHE A 1 93 ? 12.497 -3.541 5.689 1.00 94.38 93 PHE A N 1
ATOM 708 C CA . PHE A 1 93 ? 12.844 -4.228 4.436 1.00 94.38 93 PHE A CA 1
ATOM 709 C C . PHE A 1 93 ? 14.107 -3.664 3.763 1.00 94.38 93 PHE A C 1
ATOM 711 O O . PHE A 1 93 ? 14.586 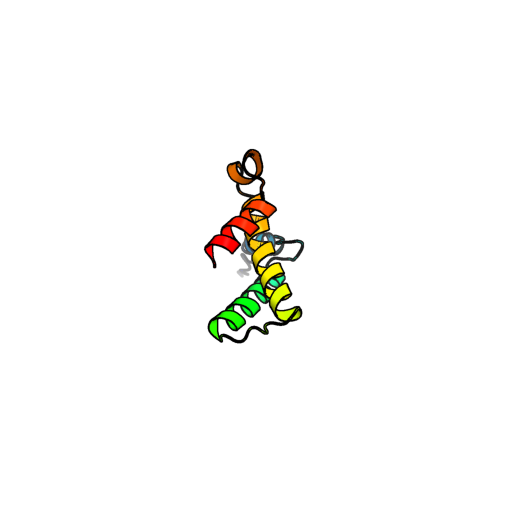-4.261 2.798 1.00 94.38 93 PHE A O 1
ATOM 718 N N . VAL A 1 94 ? 14.600 -2.518 4.243 1.00 83.75 94 VAL A N 1
ATOM 719 C CA . VAL A 1 94 ? 15.901 -1.923 3.888 1.00 83.75 94 VAL A CA 1
ATOM 720 C C . VAL A 1 94 ? 17.025 -2.667 4.594 1.00 83.75 94 VAL A C 1
ATOM 722 O O . VAL A 1 94 ? 18.043 -2.922 3.915 1.00 83.75 94 VAL A O 1
#

Radius of gyration: 19.26 Å; Cα contacts (8 Å, |Δi|>4): 69; chains: 1; bounding box: 54×51×33 Å

InterPro domains:
  IPR004679 2-hydroxycarboxylate transporter [PF03390] (23-94)
  IPR004679 2-hydroxycarboxylate transporter [PTHR40033] (2-94)

Solvent-accessible surface area (backbone atoms only — not comparable to full-atom values): 5471 Å² total; per-residue (Å²): 135,90,78,88,80,79,86,90,82,79,80,62,65,65,65,55,54,56,50,67,38,61,49,78,85,33,40,38,68,61,46,50,52,53,47,50,54,51,49,50,28,58,79,65,73,63,65,55,94,47,73,66,38,49,46,53,52,51,53,55,52,39,28,54,35,22,51,50,17,56,66,37,68,64,45,35,74,75,75,55,14,25,67,50,37,29,51,54,52,54,64,70,74,107

Organism: Salmonella enterica (NCBI:txid28901)

Secondary structure (DSSP, 8-state):
--------SSSSHHHHHHHH-EETTEEHHHHHHHHHHHHHHHHTT---SSHHHHHHHHHHHHHHHHHHHHH-HHHHHHT-HHHHHHHHHHHHH-

pLDDT: mean 87.87, std 15.48, range [41.53, 97.94]

Foldseek 3Di:
DDDDDDDDDPPPPVVVVQQCDDQVNHGPVVLVVLVVVLVVCVVVVPADPDPVSVVSCLVSLLRVQQVVQCPPPCSVPPPPGSVRSSVVVVVVVD